Protein AF-A0A957D8N0-F1 (afdb_monomer_lite)

Sequence (92 aa):
ANPAQLTLHHIPTIQDLPGSYDWVIAFPEADPGVPWEDYLWAGLSTAVSKPGHLLLTAKSSFIFRLLAVPHPFHKKNDRKKHGYRALLLKST

pLDDT: mean 82.79, std 18.23, range [38.75, 97.25]

Radius of gyration: 15.06 Å; chains: 1; bounding box: 31×28×53 Å

Foldseek 3Di:
DDPPPPPPPPAPDPPDPPDEDQEDEDEDDDDVSYPCLVRVQVVNLRHHDVFHKYKYKYFPVVVVVSVVHDHQWDWDDWDDDPRMIITITTHD

Structure (mmCIF, N/CA/C/O backbone):
data_AF-A0A957D8N0-F1
#
_entry.id   AF-A0A957D8N0-F1
#
loop_
_atom_site.group_PDB
_atom_site.id
_atom_site.type_symbol
_atom_site.label_atom_id
_atom_site.label_alt_id
_atom_site.label_comp_id
_atom_site.label_asym_id
_atom_site.label_entity_id
_atom_site.label_seq_id
_atom_site.pdbx_PDB_ins_code
_atom_site.Cartn_x
_atom_site.Cartn_y
_atom_site.Cartn_z
_atom_site.occupancy
_atom_site.B_iso_or_equiv
_atom_site.auth_seq_id
_atom_site.auth_comp_id
_atom_site.auth_asym_id
_atom_site.auth_atom_id
_atom_site.pdbx_PDB_model_num
ATOM 1 N N . ALA A 1 1 ? -15.577 15.739 -38.760 1.00 39.59 1 ALA A N 1
ATOM 2 C CA . ALA A 1 1 ? -15.557 14.567 -37.864 1.00 39.59 1 ALA A CA 1
ATOM 3 C C . ALA A 1 1 ? -14.579 14.872 -36.739 1.00 39.59 1 ALA A C 1
ATOM 5 O O . ALA A 1 1 ? -13.417 15.112 -37.031 1.00 39.59 1 ALA A O 1
ATOM 6 N N . ASN A 1 2 ? -15.063 14.985 -35.502 1.00 39.06 2 ASN A N 1
ATOM 7 C CA . ASN A 1 2 ? -14.229 15.264 -34.332 1.00 39.06 2 ASN A CA 1
ATOM 8 C C . ASN A 1 2 ? -13.850 13.906 -33.720 1.00 39.06 2 ASN A C 1
ATOM 10 O O . ASN A 1 2 ? -14.767 13.184 -33.322 1.00 39.06 2 ASN A O 1
ATOM 14 N N . PRO A 1 3 ? -12.571 13.495 -33.690 1.00 44.53 3 PRO A N 1
ATOM 15 C CA . PRO A 1 3 ? -12.196 12.281 -32.989 1.00 44.53 3 PRO A CA 1
ATOM 16 C C . PRO A 1 3 ? -12.335 12.572 -31.496 1.00 44.53 3 PRO A C 1
ATOM 18 O O . PRO A 1 3 ? -11.560 13.340 -30.931 1.00 44.53 3 PRO A O 1
ATOM 21 N N . ALA A 1 4 ? -13.364 12.009 -30.865 1.00 47.47 4 ALA A N 1
ATOM 22 C CA . ALA A 1 4 ? -13.469 12.000 -29.417 1.00 47.47 4 ALA A CA 1
ATOM 23 C C . ALA A 1 4 ? -12.218 11.300 -28.872 1.00 47.47 4 ALA A C 1
ATOM 25 O O . ALA A 1 4 ? -12.047 10.088 -29.003 1.00 47.47 4 ALA A O 1
ATOM 26 N N . GLN A 1 5 ? -11.305 12.103 -28.341 1.00 41.91 5 GLN A N 1
ATOM 27 C CA . GLN A 1 5 ? -10.101 11.668 -27.664 1.00 41.91 5 GLN A CA 1
ATOM 28 C C . GLN A 1 5 ? -10.558 10.940 -26.395 1.00 41.91 5 GLN A C 1
ATOM 30 O O . GLN A 1 5 ? -10.952 11.565 -25.415 1.00 41.91 5 GLN A O 1
ATOM 35 N N . LEU A 1 6 ? -10.598 9.608 -26.458 1.00 38.75 6 LEU A N 1
ATOM 36 C CA . LEU A 1 6 ? -10.874 8.724 -25.328 1.00 38.75 6 LEU A CA 1
ATOM 37 C C . LEU A 1 6 ? -9.718 8.843 -24.327 1.00 38.75 6 LEU A C 1
ATOM 39 O O . LEU A 1 6 ? -8.761 8.072 -24.365 1.00 38.75 6 LEU A O 1
ATOM 43 N N . THR A 1 7 ? -9.780 9.825 -23.432 1.00 41.44 7 THR A N 1
ATOM 44 C CA . THR A 1 7 ? -8.969 9.831 -22.217 1.00 41.44 7 THR A CA 1
ATOM 45 C C . THR A 1 7 ? -9.548 8.790 -21.264 1.00 41.44 7 THR A C 1
ATOM 47 O O . THR A 1 7 ? -10.428 9.065 -20.451 1.00 41.44 7 THR A O 1
ATOM 50 N N . LEU A 1 8 ? -9.069 7.551 -21.393 1.00 41.53 8 LEU A N 1
ATOM 51 C CA . LEU A 1 8 ? -9.231 6.506 -20.383 1.00 41.53 8 LEU A CA 1
ATOM 52 C C . LEU A 1 8 ? -8.491 6.951 -19.114 1.00 41.53 8 LEU A C 1
ATOM 54 O O . LEU A 1 8 ? -7.353 6.563 -18.864 1.00 41.53 8 LEU A O 1
ATOM 58 N N . HIS A 1 9 ? -9.134 7.795 -18.311 1.00 40.94 9 HIS A N 1
ATOM 59 C CA . HIS A 1 9 ? -8.744 8.028 -16.927 1.00 40.94 9 HIS A CA 1
ATOM 60 C C . HIS A 1 9 ? -9.122 6.776 -16.135 1.00 40.94 9 HIS A C 1
ATOM 62 O O . HIS A 1 9 ? -10.161 6.724 -15.481 1.00 40.94 9 HIS A O 1
ATOM 68 N N . HIS A 1 10 ? -8.311 5.726 -16.256 1.00 44.94 10 HIS A N 1
ATOM 69 C CA . HIS A 1 10 ? -8.481 4.505 -15.482 1.00 44.94 10 HIS A CA 1
ATOM 70 C C . HIS A 1 10 ? -8.002 4.786 -14.054 1.00 44.94 10 HIS A C 1
ATOM 72 O O . HIS A 1 10 ? -6.880 4.456 -13.676 1.00 44.94 10 HIS A O 1
ATOM 78 N N . ILE A 1 11 ? -8.828 5.483 -13.270 1.00 50.03 11 ILE A N 1
ATOM 79 C CA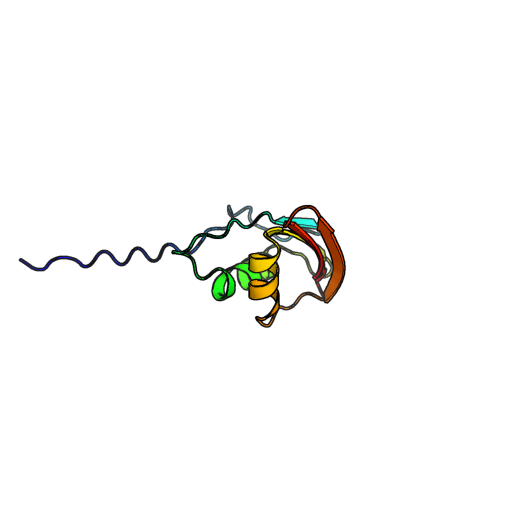 . ILE A 1 11 ? -8.592 5.618 -11.834 1.00 50.03 11 ILE A CA 1
ATOM 80 C C . ILE A 1 11 ? -8.652 4.191 -11.271 1.00 50.03 11 ILE A C 1
ATOM 82 O O . ILE A 1 11 ? -9.665 3.512 -11.464 1.00 50.03 11 ILE A O 1
ATOM 86 N N . PRO A 1 12 ? -7.579 3.689 -10.640 1.00 48.06 12 PRO A N 1
ATOM 87 C CA . PRO A 1 12 ? -7.566 2.343 -10.098 1.00 48.06 12 PRO A CA 1
ATOM 88 C C . PRO A 1 12 ? -8.628 2.247 -9.010 1.00 48.06 12 PRO A C 1
ATOM 90 O O . PRO A 1 12 ? -8.553 2.920 -7.983 1.00 48.06 12 PRO A O 1
ATOM 93 N N . THR A 1 13 ? -9.629 1.409 -9.237 1.00 47.47 13 THR A N 1
ATOM 94 C CA . THR A 1 13 ? -10.611 1.062 -8.217 1.00 47.47 13 THR A CA 1
ATOM 95 C C . THR A 1 13 ? -9.998 -0.036 -7.360 1.00 47.47 13 THR A C 1
ATOM 97 O O . THR A 1 13 ? -9.789 -1.162 -7.811 1.00 47.47 13 THR A O 1
ATOM 100 N N . ILE A 1 14 ? -9.676 0.288 -6.108 1.00 56.53 14 ILE A N 1
ATOM 101 C CA . ILE A 1 14 ? -9.612 -0.742 -5.068 1.00 56.53 14 ILE A CA 1
ATOM 102 C C . ILE A 1 14 ? -11.030 -1.316 -5.032 1.00 56.53 14 ILE A C 1
ATOM 104 O O . ILE A 1 14 ? -11.963 -0.530 -4.936 1.00 56.53 14 ILE A O 1
ATOM 108 N N . GLN A 1 15 ? -11.220 -2.630 -5.205 1.00 57.97 15 GLN A N 1
ATOM 109 C CA . GLN A 1 15 ? -12.562 -3.226 -5.170 1.00 57.97 15 GLN A CA 1
ATOM 110 C C . GLN A 1 15 ? -13.271 -2.779 -3.883 1.00 57.97 15 GLN A C 1
ATOM 112 O O . GLN A 1 15 ? -12.886 -3.187 -2.787 1.00 57.97 15 GLN A O 1
ATOM 117 N N . ASP A 1 16 ? -14.244 -1.882 -4.048 1.00 55.41 16 ASP A N 1
ATOM 118 C CA . ASP A 1 16 ? -14.862 -1.101 -2.983 1.00 55.41 16 ASP A CA 1
ATOM 119 C C . ASP A 1 16 ? -15.715 -2.010 -2.096 1.00 55.41 16 ASP A C 1
ATOM 121 O O . ASP A 1 16 ? -16.906 -2.216 -2.331 1.00 55.41 16 ASP A O 1
ATOM 125 N N . LEU A 1 17 ? -15.106 -2.575 -1.055 1.00 59.31 17 LEU A N 1
ATOM 126 C CA . LEU A 1 17 ? -15.866 -3.012 0.104 1.00 59.31 17 LEU A CA 1
ATOM 127 C C . LEU A 1 17 ? -16.121 -1.766 0.964 1.00 59.31 17 LEU A C 1
ATOM 129 O O . LEU A 1 17 ? -15.162 -1.152 1.439 1.00 59.31 17 LEU A O 1
ATOM 133 N N . PRO A 1 18 ? -17.386 -1.340 1.134 1.00 71.00 18 PRO A N 1
ATOM 134 C CA . PRO A 1 18 ? -17.689 -0.145 1.902 1.00 71.00 18 PRO A CA 1
ATOM 135 C C . PRO A 1 18 ? -17.360 -0.369 3.380 1.00 71.00 18 PRO A C 1
ATOM 137 O O . PRO A 1 18 ? -17.799 -1.349 3.985 1.00 71.00 18 PRO A O 1
ATOM 140 N N . GLY A 1 19 ? -16.637 0.580 3.972 1.00 81.44 19 GLY A N 1
ATOM 141 C CA . GLY A 1 19 ? -16.334 0.600 5.400 1.00 81.44 19 GLY A CA 1
ATOM 142 C C . GLY A 1 19 ? -14.862 0.847 5.704 1.00 81.44 19 GLY A C 1
ATOM 143 O O . GLY A 1 19 ? -14.048 1.086 4.815 1.00 81.44 19 GLY A O 1
ATOM 144 N N . SER A 1 20 ? -14.544 0.805 6.996 1.00 89.88 20 SER A N 1
ATOM 145 C CA . SER A 1 20 ? -13.179 0.843 7.508 1.00 89.88 20 SER A CA 1
ATOM 146 C C . SER A 1 20 ? -12.873 -0.446 8.265 1.00 89.88 20 SER A C 1
ATOM 148 O O . SER A 1 20 ? -13.740 -1.019 8.928 1.00 89.88 20 SER A O 1
ATOM 150 N N . TYR A 1 21 ? -11.633 -0.914 8.148 1.00 92.06 21 TYR A N 1
ATOM 151 C CA . TYR A 1 21 ? -11.204 -2.218 8.635 1.00 92.06 21 TYR A CA 1
ATOM 152 C C . TYR A 1 21 ? -9.964 -2.089 9.515 1.00 92.06 21 TYR A C 1
ATOM 154 O O . TYR A 1 21 ? -9.016 -1.377 9.181 1.00 92.06 21 TYR A O 1
ATOM 162 N N . ASP A 1 22 ? -9.938 -2.844 10.612 1.00 94.75 22 ASP A N 1
ATOM 163 C CA . ASP A 1 22 ? -8.784 -2.898 11.519 1.00 94.75 22 ASP A CA 1
ATOM 164 C C . ASP A 1 22 ? -7.552 -3.536 10.876 1.00 94.75 22 ASP A C 1
ATOM 166 O O . ASP A 1 22 ? -6.420 -3.270 11.289 1.00 94.75 22 ASP A O 1
ATOM 170 N N . TRP A 1 23 ? -7.777 -4.364 9.855 1.00 94.12 23 TRP A N 1
ATOM 171 C CA . TRP A 1 23 ? -6.751 -4.999 9.046 1.00 94.12 23 TRP A CA 1
ATOM 172 C C . TRP A 1 23 ? -7.100 -4.895 7.568 1.00 94.12 23 TRP A C 1
ATOM 174 O O . TRP A 1 23 ? -8.140 -5.379 7.129 1.00 94.12 23 TRP A O 1
ATOM 184 N N . VAL A 1 24 ? -6.178 -4.327 6.797 1.00 92.75 24 VAL A N 1
ATOM 185 C CA . VAL A 1 24 ? -6.221 -4.316 5.334 1.00 92.75 24 VAL A CA 1
ATOM 186 C C . VAL A 1 24 ? -4.957 -4.979 4.806 1.00 92.75 24 VAL A C 1
ATOM 188 O O . VAL A 1 24 ? -3.848 -4.696 5.266 1.00 92.75 24 VAL A O 1
ATOM 191 N N . ILE A 1 25 ? -5.112 -5.865 3.826 1.00 93.06 25 ILE A N 1
ATOM 192 C CA . ILE A 1 25 ? -3.995 -6.477 3.107 1.00 93.06 25 ILE A CA 1
ATOM 193 C C . ILE A 1 25 ? -4.105 -6.055 1.646 1.00 93.06 25 ILE A C 1
ATOM 195 O O . ILE A 1 25 ? -5.117 -6.314 1.002 1.00 93.06 25 ILE A O 1
ATOM 199 N N . ALA A 1 26 ? -3.068 -5.399 1.134 1.00 90.44 26 ALA A N 1
ATOM 200 C CA . ALA A 1 26 ? -3.047 -4.836 -0.206 1.00 90.44 26 ALA A CA 1
ATOM 201 C C . ALA A 1 26 ? -1.902 -5.430 -1.036 1.00 90.44 26 ALA A C 1
ATOM 203 O O . ALA A 1 26 ? -0.736 -5.421 -0.624 1.00 90.44 26 ALA A O 1
ATOM 204 N N . PHE A 1 27 ? -2.251 -5.894 -2.236 1.00 89.69 27 PHE A N 1
ATOM 205 C CA . PHE A 1 27 ? -1.340 -6.468 -3.227 1.00 89.69 27 PHE A CA 1
ATOM 206 C C . PHE A 1 27 ? -1.364 -5.621 -4.509 1.00 89.69 27 PHE A C 1
ATOM 208 O O . PHE A 1 27 ? -1.882 -6.079 -5.525 1.00 89.69 27 PHE A O 1
ATOM 215 N N . PRO A 1 28 ? -0.894 -4.360 -4.486 1.00 85.44 28 PRO A N 1
ATOM 216 C CA . PRO A 1 28 ? -0.972 -3.530 -5.675 1.00 85.44 28 PRO A CA 1
ATOM 217 C C . PRO A 1 28 ? -0.001 -4.055 -6.738 1.00 85.44 28 PRO A C 1
ATOM 219 O O . PRO A 1 28 ? 1.184 -4.296 -6.475 1.00 85.44 28 PRO A O 1
ATOM 222 N N . GLU A 1 29 ? -0.499 -4.201 -7.958 1.00 79.62 29 GLU A N 1
ATOM 223 C CA . GLU A 1 29 ? 0.314 -4.537 -9.118 1.00 79.62 29 GLU A CA 1
ATOM 224 C C . GLU A 1 29 ? 0.719 -3.257 -9.845 1.00 79.62 29 GLU A C 1
ATOM 226 O O . GLU A 1 29 ? -0.081 -2.343 -10.026 1.00 79.62 29 GLU A O 1
ATOM 231 N N . ALA A 1 30 ? 1.990 -3.164 -10.235 1.00 75.06 30 ALA A N 1
ATOM 232 C CA . ALA A 1 30 ? 2.471 -2.009 -10.977 1.00 75.06 30 ALA A CA 1
ATOM 233 C C . ALA A 1 30 ? 1.864 -2.026 -12.387 1.00 75.06 30 ALA A C 1
ATOM 235 O O . ALA A 1 30 ? 2.263 -2.849 -13.210 1.00 75.06 30 ALA A O 1
ATOM 236 N N . ASP A 1 31 ? 0.951 -1.097 -12.652 1.00 77.62 31 ASP A N 1
ATOM 237 C CA . ASP A 1 31 ? 0.372 -0.852 -13.971 1.00 77.62 31 ASP A CA 1
ATOM 238 C C . ASP A 1 31 ? 0.935 0.479 -14.504 1.00 77.62 31 ASP A C 1
ATOM 240 O O . ASP A 1 31 ? 0.769 1.508 -13.845 1.00 77.62 31 ASP A O 1
ATOM 244 N N . PRO A 1 32 ? 1.649 0.490 -15.647 1.00 73.25 32 PRO A N 1
ATOM 245 C CA . PRO A 1 32 ? 2.259 1.701 -16.194 1.00 73.25 32 PRO A CA 1
ATOM 246 C C . PRO A 1 32 ? 1.253 2.791 -16.600 1.00 73.25 32 PRO A C 1
ATOM 248 O O . PRO A 1 32 ? 1.666 3.939 -16.750 1.00 73.25 32 PRO A O 1
ATOM 251 N N . GLY A 1 33 ? -0.033 2.467 -16.772 1.00 77.50 33 GLY A N 1
ATOM 252 C CA . GLY A 1 33 ? -1.085 3.454 -17.046 1.00 77.50 33 GLY A CA 1
ATOM 253 C C . GLY A 1 33 ? -1.663 4.115 -15.792 1.00 77.50 33 GLY A C 1
ATOM 254 O O . GLY A 1 33 ? -2.438 5.063 -15.905 1.00 77.50 33 GLY A O 1
ATOM 255 N N . VAL A 1 34 ? -1.293 3.626 -14.606 1.00 79.94 34 VAL A N 1
ATOM 256 C CA . VAL A 1 34 ? -1.908 4.014 -13.340 1.00 79.94 34 VAL A CA 1
ATOM 257 C C . VAL A 1 34 ? -0.884 4.716 -12.446 1.00 79.94 34 VAL A C 1
ATOM 259 O O . VAL A 1 34 ? 0.071 4.080 -11.989 1.00 79.94 34 VAL A O 1
ATOM 262 N N . PRO A 1 35 ? -1.083 6.005 -12.123 1.00 82.44 35 PRO A N 1
ATOM 263 C CA . PRO A 1 35 ? -0.230 6.727 -11.182 1.00 82.44 35 PRO A CA 1
ATOM 264 C C . PRO A 1 35 ? -0.590 6.335 -9.739 1.00 82.44 35 PRO A C 1
ATOM 266 O O . PRO A 1 35 ? -1.211 7.084 -8.989 1.00 82.44 35 PRO A O 1
ATOM 269 N N . TRP A 1 36 ? -0.254 5.106 -9.350 1.00 85.06 36 TRP A N 1
ATOM 270 C CA . TRP A 1 36 ? -0.602 4.533 -8.046 1.00 85.06 36 TRP A CA 1
ATOM 271 C C . TRP A 1 36 ? -0.178 5.399 -6.860 1.00 85.06 36 TRP A C 1
ATOM 273 O O . TRP A 1 36 ? -0.854 5.407 -5.835 1.00 85.06 36 TRP A O 1
ATOM 283 N N . GLU A 1 37 ? 0.919 6.129 -7.007 1.00 84.38 37 GLU A N 1
ATOM 284 C CA . GLU A 1 37 ? 1.431 7.108 -6.059 1.00 84.38 37 GLU A CA 1
ATOM 285 C C . GLU A 1 37 ? 0.376 8.145 -5.628 1.00 84.38 37 GLU A C 1
ATOM 287 O O . GLU A 1 37 ? 0.343 8.521 -4.454 1.00 84.38 37 GLU A O 1
ATOM 292 N N . ASP A 1 38 ? -0.519 8.534 -6.539 1.00 83.88 38 ASP A N 1
ATOM 293 C CA . ASP A 1 38 ? -1.526 9.575 -6.312 1.00 83.88 38 ASP A CA 1
ATOM 294 C C . ASP A 1 38 ? -2.814 9.025 -5.677 1.00 83.88 38 ASP A C 1
ATOM 296 O O . ASP A 1 38 ? -3.527 9.740 -4.974 1.00 83.88 38 ASP A O 1
ATOM 300 N N . TYR A 1 39 ? -3.120 7.743 -5.902 1.00 84.88 39 TYR A N 1
ATOM 301 C CA . TYR A 1 39 ? -4.427 7.161 -5.565 1.00 84.88 39 TYR A CA 1
ATOM 302 C C . TYR A 1 39 ? -4.368 6.125 -4.441 1.00 84.88 39 TYR A C 1
ATOM 304 O O . TYR A 1 39 ? -5.293 6.032 -3.630 1.00 84.88 39 TYR A O 1
ATOM 312 N N . LEU A 1 40 ? -3.284 5.348 -4.360 1.00 89.19 40 LEU A N 1
ATOM 313 C CA . LEU A 1 40 ? -3.209 4.191 -3.471 1.00 89.19 40 LEU A CA 1
ATOM 314 C C . LEU A 1 40 ? -3.310 4.607 -2.005 1.00 89.19 40 LEU A C 1
ATOM 316 O O . LEU A 1 40 ? -4.091 4.034 -1.250 1.00 89.19 40 LEU A O 1
ATOM 320 N N . TRP A 1 41 ? -2.533 5.609 -1.590 1.00 91.19 41 TRP A N 1
ATOM 321 C CA . TRP A 1 41 ? -2.510 6.029 -0.191 1.00 91.19 41 TRP A CA 1
ATOM 322 C C . TRP A 1 41 ? -3.833 6.636 0.257 1.00 91.19 41 TRP A C 1
ATOM 324 O O . TRP A 1 41 ? -4.258 6.368 1.379 1.00 91.19 41 TRP A O 1
ATOM 334 N N . ALA A 1 42 ? -4.500 7.389 -0.621 1.00 88.88 42 ALA A N 1
ATOM 335 C CA . ALA A 1 42 ? -5.820 7.940 -0.349 1.00 88.88 42 ALA A CA 1
ATOM 336 C C . ALA A 1 42 ? -6.841 6.814 -0.124 1.00 88.88 42 ALA A C 1
ATOM 338 O O . ALA A 1 42 ? -7.455 6.764 0.942 1.00 88.88 42 ALA A O 1
ATOM 339 N N . GLY A 1 43 ? -6.936 5.854 -1.050 1.00 88.81 43 GLY A N 1
ATOM 340 C CA . GLY A 1 43 ? -7.868 4.729 -0.920 1.00 88.81 43 GLY A CA 1
ATOM 341 C C . GLY A 1 43 ? -7.564 3.813 0.272 1.00 88.81 43 GLY A C 1
ATOM 342 O O . GLY A 1 43 ? -8.466 3.376 0.985 1.00 88.81 43 GLY A O 1
ATOM 343 N N . LEU A 1 44 ? -6.286 3.568 0.575 1.00 91.25 44 LEU A N 1
ATOM 344 C CA . LEU A 1 44 ? -5.917 2.800 1.767 1.00 91.25 44 LEU A CA 1
ATOM 345 C C . LEU A 1 44 ? -6.222 3.566 3.060 1.00 91.25 44 LEU A C 1
ATOM 347 O O . LEU A 1 44 ? -6.585 2.950 4.058 1.00 91.25 44 LEU A O 1
ATOM 351 N N . SER A 1 45 ? -6.105 4.897 3.063 1.00 90.94 45 SER A N 1
ATOM 352 C CA . SER A 1 45 ? -6.401 5.715 4.247 1.00 90.94 45 SER A CA 1
ATOM 353 C C . SER A 1 45 ? -7.885 5.745 4.608 1.00 90.94 45 SER A C 1
ATOM 355 O O . SER A 1 45 ? -8.214 5.894 5.782 1.00 90.94 45 SER A O 1
ATOM 357 N N . THR A 1 46 ? -8.769 5.577 3.620 1.00 90.38 46 THR A N 1
ATOM 358 C CA . THR A 1 46 ? -10.213 5.451 3.845 1.00 90.38 46 THR A CA 1
ATOM 359 C C . THR A 1 46 ? -10.597 4.035 4.265 1.00 90.38 46 THR A C 1
ATOM 361 O O . THR A 1 46 ? -11.501 3.870 5.078 1.00 90.38 46 THR A O 1
ATOM 364 N N . ALA A 1 47 ? -9.892 3.021 3.752 1.00 90.50 47 ALA A N 1
ATOM 365 C CA . ALA A 1 47 ? -10.172 1.619 4.055 1.00 90.50 47 ALA A CA 1
ATOM 366 C C . ALA A 1 47 ? -9.636 1.164 5.425 1.00 90.50 47 ALA A C 1
ATOM 368 O O . ALA A 1 47 ? -10.211 0.268 6.037 1.00 90.50 47 ALA A O 1
ATOM 369 N N . VAL A 1 48 ? -8.538 1.737 5.926 1.00 93.06 48 VAL A N 1
ATOM 370 C CA . VAL A 1 48 ? -7.934 1.332 7.209 1.00 93.06 48 VAL A CA 1
ATOM 371 C C . VAL A 1 48 ? -8.519 2.161 8.355 1.00 93.06 48 VAL A C 1
ATOM 373 O O . VAL A 1 48 ? -8.454 3.391 8.334 1.00 93.06 48 VAL A O 1
ATOM 376 N N . SER A 1 49 ? -9.048 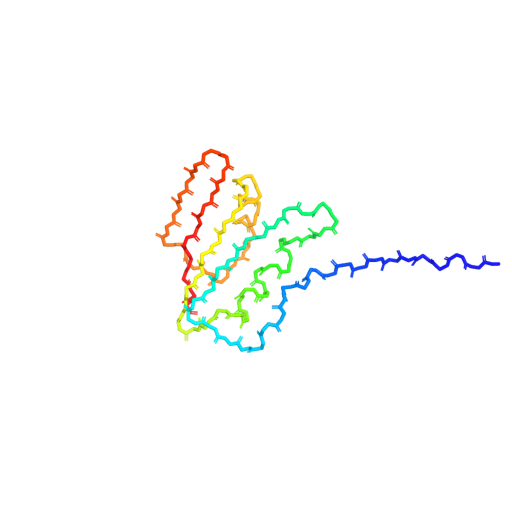1.499 9.387 1.00 93.94 49 SER A N 1
ATOM 377 C CA . SER A 1 49 ? -9.575 2.166 10.583 1.00 93.94 49 SER A CA 1
ATOM 378 C C . SER A 1 49 ? -8.486 2.952 11.337 1.00 93.94 49 SER A C 1
ATOM 380 O O . SER A 1 49 ? -7.280 2.774 11.133 1.00 93.94 49 SER A O 1
ATOM 382 N N . LYS A 1 50 ? -8.905 3.869 12.216 1.00 93.25 50 LYS A N 1
ATOM 383 C CA . LYS A 1 50 ? -8.013 4.611 13.120 1.00 93.25 50 LYS A CA 1
ATOM 384 C C . LYS A 1 50 ? -8.340 4.231 14.569 1.00 93.25 50 LYS A C 1
ATOM 386 O O . LYS A 1 50 ? -9.380 4.671 15.057 1.00 93.25 50 LYS A O 1
ATOM 391 N N . PRO A 1 51 ? -7.494 3.447 15.269 1.00 93.69 51 PRO A N 1
ATOM 392 C CA . PRO A 1 51 ? -6.233 2.840 14.821 1.00 93.69 51 PRO A CA 1
ATOM 393 C C . PRO A 1 51 ? -6.435 1.515 14.060 1.00 93.69 51 PRO A C 1
ATOM 395 O O . PRO A 1 51 ? -7.217 0.675 14.483 1.00 93.69 51 PRO A O 1
ATOM 398 N N . GLY A 1 52 ? -5.631 1.274 13.022 1.00 95.19 52 GLY A N 1
ATOM 399 C CA . GLY A 1 52 ? -5.715 0.072 12.181 1.00 95.19 52 GLY A CA 1
ATOM 400 C C . GLY A 1 52 ? -4.374 -0.305 11.547 1.00 95.19 52 GLY A C 1
ATOM 401 O O . GLY A 1 52 ? -3.386 0.431 11.663 1.00 95.19 52 GLY A O 1
ATOM 402 N N . HIS A 1 53 ? -4.315 -1.467 10.897 1.00 96.25 53 HIS A N 1
ATOM 403 C CA . HIS A 1 53 ? -3.100 -2.042 10.317 1.00 96.25 53 HIS A CA 1
ATOM 404 C C . HIS A 1 53 ? -3.244 -2.288 8.815 1.00 96.25 53 HIS A C 1
ATOM 406 O O . HIS A 1 53 ? -4.288 -2.710 8.323 1.00 96.25 53 HIS A O 1
ATOM 412 N N . LEU A 1 54 ? -2.144 -2.072 8.099 1.00 96.06 54 LEU A N 1
ATOM 413 C CA . LEU A 1 54 ? -2.027 -2.296 6.666 1.00 96.06 54 LEU A CA 1
ATOM 414 C C . LEU A 1 54 ? -0.817 -3.189 6.385 1.00 96.06 54 LEU A C 1
ATOM 416 O O . LEU A 1 54 ? 0.312 -2.834 6.729 1.00 96.06 54 LEU A O 1
ATOM 420 N N . LEU A 1 55 ? -1.042 -4.325 5.728 1.00 96.44 55 LEU A N 1
ATOM 421 C CA . LEU A 1 55 ? 0.013 -5.132 5.123 1.00 96.44 55 LEU A CA 1
ATOM 422 C C . LEU A 1 55 ? 0.058 -4.847 3.619 1.00 96.44 55 LEU A C 1
ATOM 424 O O . LEU A 1 55 ? -0.829 -5.260 2.880 1.00 96.44 55 LEU A O 1
ATOM 428 N N . LEU A 1 56 ? 1.101 -4.156 3.167 1.00 95.06 56 LEU A N 1
ATOM 429 C CA . LEU A 1 56 ? 1.310 -3.817 1.761 1.00 95.06 56 LEU A CA 1
ATOM 430 C C . LEU A 1 56 ? 2.410 -4.696 1.170 1.00 95.06 56 LEU A C 1
ATOM 432 O O . LEU A 1 56 ? 3.528 -4.709 1.688 1.00 95.06 56 LEU A O 1
ATOM 436 N N . THR A 1 57 ? 2.135 -5.403 0.077 1.00 94.88 57 THR A N 1
ATOM 437 C CA . THR A 1 57 ? 3.116 -6.302 -0.544 1.00 94.88 57 THR A CA 1
ATOM 438 C C . THR A 1 57 ? 3.137 -6.179 -2.061 1.00 94.88 57 THR A C 1
ATOM 440 O O . THR A 1 57 ? 2.127 -6.374 -2.725 1.00 94.88 57 THR A O 1
ATOM 443 N N . ALA A 1 58 ? 4.313 -5.880 -2.618 1.00 94.69 58 ALA A N 1
ATOM 444 C CA . ALA A 1 58 ? 4.524 -5.795 -4.063 1.00 94.69 58 ALA A CA 1
ATOM 445 C C . ALA A 1 58 ? 6.016 -5.916 -4.427 1.00 94.69 58 ALA A C 1
ATOM 447 O O . ALA A 1 58 ? 6.874 -6.179 -3.575 1.00 94.69 58 ALA A O 1
ATOM 448 N N . LYS A 1 59 ? 6.359 -5.713 -5.708 1.00 95.06 59 LYS A N 1
ATOM 449 C CA . LYS A 1 59 ? 7.762 -5.628 -6.152 1.00 95.06 59 LYS A CA 1
ATOM 450 C C . LYS A 1 59 ? 8.499 -4.525 -5.385 1.00 95.06 59 LYS A C 1
ATOM 452 O O . LYS A 1 59 ? 7.997 -3.416 -5.223 1.00 95.06 59 LYS A O 1
ATOM 457 N N . SER A 1 60 ? 9.729 -4.810 -4.958 1.00 94.62 60 SER A N 1
ATOM 458 C CA . SER A 1 60 ? 10.520 -3.914 -4.097 1.00 94.62 60 SER A CA 1
ATOM 459 C C . SER A 1 60 ? 10.730 -2.527 -4.702 1.00 94.62 60 SER A C 1
ATOM 461 O O . SER A 1 60 ? 10.682 -1.538 -3.977 1.00 94.62 60 SER A O 1
ATOM 463 N N . SER A 1 61 ? 10.971 -2.451 -6.015 1.00 92.88 61 SER A N 1
ATOM 464 C CA . SER A 1 61 ? 11.145 -1.185 -6.738 1.00 92.88 61 SER A CA 1
ATOM 465 C C . SER A 1 61 ? 9.868 -0.352 -6.747 1.00 92.88 61 SER A C 1
ATOM 467 O O . SER A 1 61 ? 9.926 0.862 -6.597 1.00 92.88 61 SER A O 1
ATOM 469 N N . PHE A 1 62 ? 8.710 -0.998 -6.863 1.00 92.62 62 PHE A N 1
ATOM 470 C CA . PHE A 1 62 ? 7.428 -0.313 -6.825 1.00 92.62 62 PHE A CA 1
ATOM 471 C C . PHE A 1 62 ? 7.110 0.208 -5.424 1.00 92.62 62 PHE A C 1
ATOM 473 O O . PHE A 1 62 ? 6.829 1.389 -5.269 1.00 92.62 62 PHE A O 1
ATOM 480 N N . ILE A 1 63 ? 7.283 -0.626 -4.395 1.00 92.69 63 ILE A N 1
ATOM 481 C CA . ILE A 1 63 ? 7.135 -0.202 -2.997 1.00 92.69 63 ILE A CA 1
ATOM 482 C C . ILE A 1 63 ? 8.070 0.968 -2.660 1.00 92.69 63 ILE A C 1
ATOM 484 O O . ILE A 1 63 ? 7.679 1.881 -1.942 1.00 92.69 63 ILE A O 1
ATOM 488 N N . PHE A 1 64 ? 9.305 0.955 -3.171 1.00 91.75 64 PHE A N 1
AT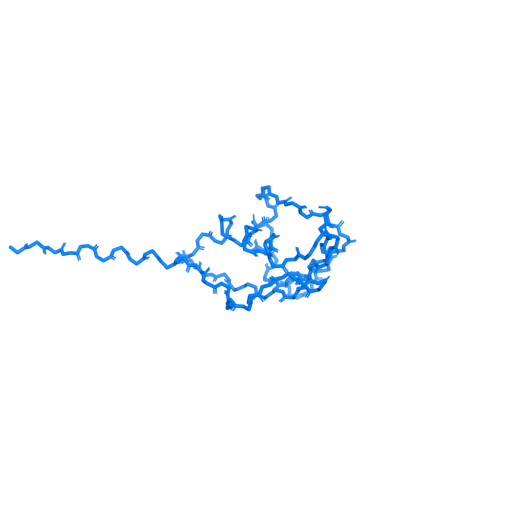OM 489 C CA . PHE A 1 64 ? 10.242 2.062 -2.978 1.00 91.75 64 PHE A CA 1
ATOM 490 C C . PHE A 1 64 ? 9.713 3.384 -3.553 1.00 91.75 64 PHE A C 1
ATOM 492 O O . PHE A 1 64 ? 9.840 4.406 -2.888 1.00 91.75 64 PHE A O 1
ATOM 499 N N . ARG A 1 65 ? 9.080 3.360 -4.736 1.00 91.44 65 ARG A N 1
ATOM 500 C CA . ARG A 1 65 ? 8.432 4.545 -5.324 1.00 91.44 65 ARG A CA 1
ATOM 501 C C . ARG A 1 65 ? 7.230 5.009 -4.504 1.00 91.44 65 ARG A C 1
ATOM 503 O O . ARG A 1 65 ? 7.159 6.182 -4.166 1.00 91.44 65 ARG A O 1
ATOM 510 N N . LEU A 1 66 ? 6.354 4.087 -4.098 1.00 91.44 66 LEU A N 1
ATOM 511 C CA . LEU A 1 66 ? 5.176 4.411 -3.283 1.00 91.44 66 LEU A CA 1
ATOM 512 C C . LEU A 1 66 ? 5.551 5.072 -1.949 1.00 91.44 66 LEU A C 1
ATOM 514 O O . LEU A 1 66 ? 4.897 6.019 -1.528 1.00 91.44 66 LEU A O 1
ATOM 518 N N . LEU A 1 67 ? 6.614 4.594 -1.295 1.00 91.50 67 LEU A N 1
ATOM 519 C CA . LEU A 1 67 ? 7.108 5.162 -0.036 1.00 91.50 67 LEU A CA 1
ATOM 520 C C . LEU A 1 67 ? 7.827 6.511 -0.190 1.00 91.50 67 LEU A C 1
ATOM 522 O O . LEU A 1 67 ? 8.093 7.160 0.819 1.00 91.50 67 LEU A O 1
ATOM 526 N N . ALA A 1 68 ? 8.184 6.922 -1.409 1.00 91.56 68 ALA A N 1
ATOM 527 C CA . ALA A 1 68 ? 8.760 8.245 -1.644 1.00 91.56 68 ALA A CA 1
ATOM 528 C C . ALA A 1 68 ? 7.700 9.358 -1.564 1.00 91.56 68 ALA A C 1
ATOM 530 O O . ALA A 1 68 ? 8.049 10.529 -1.427 1.00 91.56 68 ALA A O 1
ATOM 531 N N . VAL A 1 69 ? 6.417 8.993 -1.633 1.00 90.94 69 VAL A N 1
ATOM 532 C CA . VAL A 1 69 ? 5.281 9.910 -1.540 1.00 90.94 69 VAL A CA 1
ATOM 533 C C . VAL A 1 69 ? 4.780 9.986 -0.094 1.00 90.94 69 VAL A C 1
ATOM 535 O O . VAL A 1 69 ? 4.725 8.953 0.583 1.00 90.94 69 VAL A O 1
ATOM 538 N N . PRO A 1 70 ? 4.406 11.180 0.407 1.00 91.81 70 PRO A N 1
ATOM 539 C 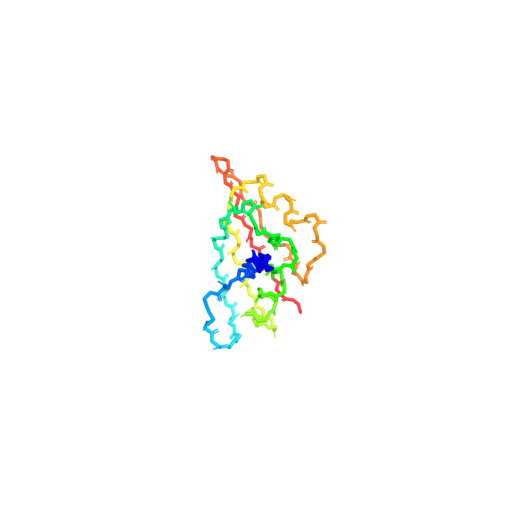CA . PRO A 1 70 ? 3.816 11.322 1.732 1.00 91.81 70 PRO A CA 1
ATOM 540 C C . PRO A 1 70 ? 2.591 10.420 1.922 1.00 91.81 70 PRO A C 1
ATOM 542 O O . PRO A 1 70 ? 1.700 10.375 1.078 1.00 91.81 70 PRO A O 1
ATOM 545 N N . HIS A 1 71 ? 2.524 9.734 3.061 1.00 92.00 71 HIS A N 1
ATOM 546 C CA . HIS A 1 71 ? 1.409 8.857 3.408 1.00 92.00 71 HIS A CA 1
ATOM 547 C C . HIS A 1 71 ? 1.096 8.925 4.912 1.00 92.00 71 HIS A C 1
ATOM 549 O O . HIS A 1 71 ? 2.005 9.142 5.717 1.00 92.00 71 HIS A O 1
ATOM 555 N N . PRO A 1 72 ? -0.158 8.684 5.336 1.00 92.56 72 PRO A N 1
ATOM 556 C CA . PRO A 1 72 ? -0.579 8.861 6.731 1.00 92.56 72 PRO A CA 1
ATOM 557 C C . PRO A 1 72 ? -0.196 7.698 7.661 1.00 92.56 72 PRO A C 1
ATOM 559 O O . PRO A 1 72 ? -0.541 7.708 8.838 1.00 92.56 72 PRO A O 1
ATOM 562 N N . PHE A 1 73 ? 0.477 6.664 7.152 1.00 94.56 73 PHE A N 1
ATOM 563 C CA . PHE A 1 73 ? 0.800 5.474 7.932 1.00 94.56 73 PHE A CA 1
ATOM 564 C C . PHE A 1 73 ? 2.207 5.499 8.537 1.00 94.56 73 PHE A C 1
ATOM 566 O O . PHE A 1 73 ? 3.173 5.922 7.907 1.00 94.56 73 PHE A O 1
ATOM 573 N N . HIS A 1 74 ? 2.356 4.912 9.722 1.00 95.19 74 HIS A N 1
ATOM 574 C CA . HIS A 1 74 ? 3.653 4.677 10.350 1.00 95.19 74 HIS A CA 1
ATOM 575 C C . HIS A 1 74 ? 4.182 3.280 10.036 1.00 95.19 74 HIS A C 1
ATOM 577 O O . HIS A 1 74 ? 3.513 2.274 10.285 1.00 95.19 74 HIS A O 1
ATOM 583 N N . LYS A 1 75 ? 5.429 3.195 9.566 1.00 95.81 75 LYS A N 1
ATOM 584 C CA . LYS A 1 75 ? 6.089 1.913 9.300 1.00 95.81 75 LYS A CA 1
ATOM 585 C C . LYS A 1 75 ? 6.396 1.161 10.597 1.00 95.81 75 LYS A C 1
ATOM 587 O O . LYS A 1 75 ? 7.047 1.697 11.491 1.00 95.81 75 LYS A O 1
ATOM 592 N N . LYS A 1 76 ? 5.959 -0.098 10.680 1.00 96.44 76 LYS A N 1
ATOM 593 C CA . LYS A 1 76 ? 6.234 -1.018 11.797 1.00 96.44 76 LYS A CA 1
ATOM 594 C C . LYS A 1 76 ? 7.200 -2.133 11.418 1.00 96.44 76 LYS A C 1
ATOM 596 O O . LYS A 1 76 ? 8.061 -2.473 12.221 1.00 96.44 76 LYS A O 1
ATOM 601 N N . ASN A 1 77 ? 7.077 -2.693 10.215 1.00 96.69 77 ASN A N 1
ATOM 602 C CA . ASN A 1 77 ? 7.965 -3.755 9.740 1.00 96.69 77 ASN A CA 1
ATOM 603 C C . ASN A 1 77 ? 8.203 -3.641 8.227 1.00 96.69 77 ASN A C 1
ATOM 605 O O . ASN A 1 77 ? 7.343 -3.150 7.499 1.00 96.69 77 ASN A O 1
ATOM 609 N N . ASP A 1 78 ? 9.365 -4.102 7.771 1.00 96.75 78 ASP A N 1
ATOM 610 C CA . ASP A 1 78 ? 9.786 -4.125 6.367 1.00 96.75 78 ASP A CA 1
ATOM 611 C C . ASP A 1 78 ? 10.590 -5.403 6.118 1.00 96.75 78 ASP A C 1
ATOM 613 O O . ASP A 1 78 ? 11.657 -5.621 6.704 1.00 96.75 78 ASP A O 1
ATOM 617 N N . ARG A 1 79 ? 10.053 -6.280 5.269 1.00 97.00 79 ARG A N 1
ATOM 618 C CA . ARG A 1 79 ? 10.693 -7.534 4.871 1.00 97.00 79 ARG A CA 1
ATOM 619 C C . ARG A 1 79 ? 10.832 -7.577 3.361 1.00 97.00 79 ARG A C 1
ATOM 621 O O . ARG A 1 79 ? 9.857 -7.413 2.638 1.00 97.00 79 ARG A O 1
ATOM 628 N N . LYS A 1 80 ? 12.041 -7.868 2.883 1.00 96.56 80 LYS A N 1
ATOM 629 C CA . LYS A 1 80 ? 12.353 -8.041 1.462 1.00 96.56 80 LYS A CA 1
ATOM 630 C C . LYS A 1 80 ? 12.780 -9.481 1.195 1.00 96.56 80 LYS A C 1
ATOM 632 O O . LYS A 1 80 ? 13.637 -10.002 1.905 1.00 96.56 80 LYS A O 1
ATOM 637 N N . LYS A 1 81 ? 12.216 -10.112 0.162 1.00 95.94 81 LYS A N 1
ATOM 638 C CA . LYS A 1 81 ? 12.564 -11.477 -0.260 1.00 95.94 81 LYS A CA 1
ATOM 639 C C . LYS A 1 81 ? 12.338 -11.649 -1.767 1.00 95.94 81 LYS A C 1
ATOM 641 O O . LYS A 1 81 ? 11.309 -11.233 -2.281 1.00 95.94 81 LYS A O 1
ATOM 646 N N . HIS A 1 82 ? 13.312 -12.230 -2.475 1.00 95.12 82 HIS A N 1
ATOM 647 C CA . HIS A 1 82 ? 13.251 -12.535 -3.920 1.00 95.12 82 HIS A CA 1
ATOM 648 C C . HIS A 1 82 ? 12.719 -11.390 -4.812 1.00 95.12 82 HIS A C 1
ATOM 650 O O . HIS A 1 82 ? 11.925 -11.612 -5.716 1.00 95.12 82 HIS A O 1
ATOM 656 N N . GLY A 1 83 ? 13.125 -10.143 -4.549 1.00 93.94 83 GLY A N 1
ATOM 657 C CA . GLY A 1 83 ? 12.682 -8.979 -5.332 1.00 93.94 83 GLY A CA 1
ATOM 658 C C . GLY A 1 83 ? 11.325 -8.394 -4.922 1.00 93.94 83 GLY A C 1
ATOM 659 O O . GLY A 1 83 ? 10.991 -7.291 -5.354 1.00 93.94 83 GLY A O 1
ATOM 660 N N . TYR A 1 84 ? 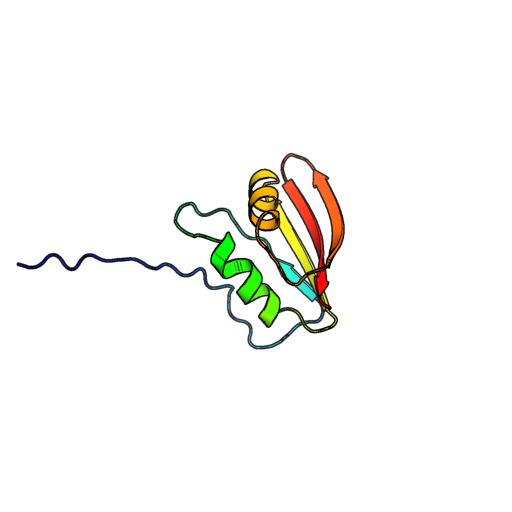10.597 -9.030 -4.007 1.00 95.12 84 TYR A N 1
ATOM 661 C CA . TYR A 1 84 ? 9.362 -8.523 -3.406 1.00 95.12 84 TYR A CA 1
ATOM 662 C C . TYR A 1 84 ? 9.626 -7.926 -2.023 1.00 95.12 84 TYR A C 1
ATOM 664 O O . TYR A 1 84 ? 10.610 -8.270 -1.359 1.00 95.12 84 TYR A O 1
ATOM 672 N N . ARG A 1 85 ? 8.755 -7.012 -1.599 1.00 96.12 85 ARG A N 1
ATOM 673 C CA . ARG A 1 85 ? 8.794 -6.369 -0.288 1.00 96.12 85 ARG A CA 1
ATOM 674 C C . ARG A 1 85 ? 7.399 -6.381 0.329 1.00 96.12 85 ARG A C 1
ATOM 676 O O . ARG A 1 85 ? 6.440 -6.017 -0.342 1.00 96.12 85 ARG A O 1
ATOM 683 N N . ALA A 1 86 ? 7.329 -6.756 1.601 1.00 96.44 86 ALA A N 1
ATOM 684 C CA . ALA A 1 86 ? 6.151 -6.673 2.450 1.00 96.44 86 ALA A CA 1
ATOM 685 C C . ALA A 1 86 ? 6.389 -5.631 3.553 1.00 96.44 86 ALA A C 1
ATOM 687 O O . ALA A 1 86 ? 7.394 -5.687 4.268 1.00 96.44 86 ALA A O 1
ATOM 688 N N . LEU A 1 87 ? 5.463 -4.687 3.685 1.00 96.69 87 LEU A N 1
ATOM 689 C CA . LEU A 1 87 ? 5.475 -3.620 4.676 1.00 96.69 87 LEU A CA 1
ATOM 690 C C . LEU A 1 87 ? 4.285 -3.772 5.609 1.00 96.69 87 LEU A C 1
ATOM 692 O O . LEU A 1 87 ? 3.147 -3.812 5.152 1.00 96.69 87 LEU A O 1
ATOM 696 N N . LEU A 1 88 ? 4.553 -3.788 6.912 1.00 97.25 88 LEU A N 1
ATOM 697 C CA . LEU A 1 88 ? 3.517 -3.605 7.919 1.00 97.25 88 LEU A CA 1
ATOM 698 C C . LEU A 1 88 ? 3.493 -2.134 8.321 1.00 97.25 88 LEU A C 1
ATOM 700 O O . LEU A 1 88 ? 4.489 -1.605 8.829 1.00 97.25 88 LEU A O 1
ATOM 704 N N . LEU A 1 89 ? 2.352 -1.497 8.108 1.00 96.88 89 LEU A N 1
ATOM 705 C CA . LEU A 1 89 ? 2.094 -0.09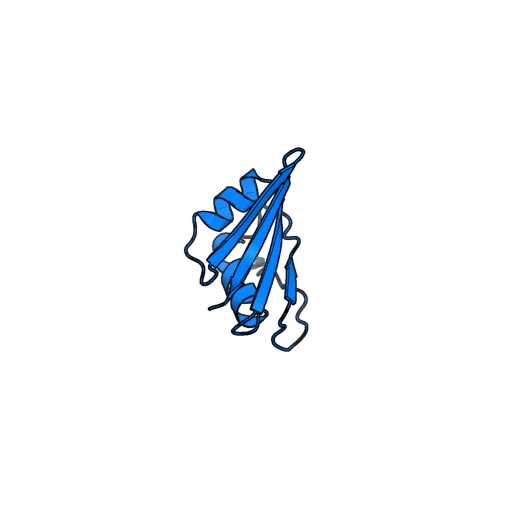5 8.383 1.00 96.88 89 LEU A CA 1
ATOM 706 C C . LEU A 1 89 ? 0.942 0.024 9.394 1.00 96.88 89 LEU A C 1
ATOM 708 O O . LEU A 1 89 ? 0.070 -0.843 9.459 1.00 96.88 89 LEU A O 1
ATOM 712 N N . LYS A 1 90 ? 0.949 1.082 10.207 1.00 96.31 90 LYS A N 1
ATOM 713 C CA . LYS A 1 90 ? -0.084 1.358 11.213 1.00 96.31 90 LYS A CA 1
ATOM 714 C C . LYS A 1 90 ? -0.681 2.744 10.991 1.00 96.31 90 LYS A C 1
ATOM 716 O O . LYS A 1 90 ? 0.070 3.707 10.851 1.00 96.31 90 LYS A O 1
ATOM 721 N N . SER A 1 91 ? -2.004 2.820 10.984 1.00 94.38 91 SER A N 1
ATOM 722 C CA . SER A 1 91 ? -2.760 4.072 10.956 1.00 94.38 91 SER A CA 1
ATOM 723 C C . SER A 1 91 ? -2.756 4.717 12.346 1.00 94.38 91 SER A C 1
ATOM 725 O O . SER A 1 91 ? -2.905 4.009 13.351 1.00 94.38 91 SER A O 1
ATOM 727 N N . THR A 1 92 ? -2.536 6.031 12.401 1.00 83.44 92 THR A N 1
ATOM 728 C CA . THR A 1 92 ? -2.600 6.857 13.622 1.00 83.44 92 THR A CA 1
ATOM 729 C C . THR A 1 92 ? -3.853 7.698 13.683 1.00 83.44 92 THR A C 1
ATOM 731 O O . THR A 1 92 ? -4.295 8.188 12.616 1.00 83.44 92 THR A O 1
#

Secondary structure (DSSP, 8-state):
------------------S-EEEEEE-----TT--HHHHHHHHHHHHEEEEEEEEEEEEHHHHHHHTTS--SEEEEEEEEETTEEEEEEEE-